Protein AF-A0A2T7PNV1-F1 (afdb_monomer_lite)

Sequence (182 aa):
MFYLTLPSNSSMEYYPDNSASHYFTKLPQTIDLEREFEVGLSEIQLPNSYLNVAKGDFWIEYTTHLPSENEVRAKARSPEKKRVEIPGGLYDSSEYFVWFLNTVCQKSLHRASDPLGKEKRLWIEYERASKSTHIKLYEENTTIRLSPALQRVLGFSRNTSDMACLCLPVGVTCEEEDSGVC

Radius of gyration: 23.5 Å; chains: 1; bounding box: 56×44×74 Å

Foldseek 3Di:
DDDDDADQPQQCVPVVVGDPVHGDGDDPDDDDDPDDDDDDDDDDDDPPFKDFFDFPQWKKKKWFQDDPPDPPCSVVDHTDIFMQGDGGDIDRHPVSVQVSVQVSCLCRVDDPVCPVSPDRQWHWDADPVVRAIWIAGDDQRMFMAIRPSVCVNRVNDDPDPDPDGPGDGHPDTPDPPPPDDD

pLDDT: mean 73.17, std 18.16, range [28.77, 92.25]

Structure (mmCIF, N/CA/C/O backbone):
data_AF-A0A2T7PNV1-F1
#
_entry.id   AF-A0A2T7PNV1-F1
#
loop_
_atom_site.group_PDB
_atom_site.id
_atom_site.type_symbol
_atom_site.label_atom_id
_atom_site.label_alt_id
_atom_site.label_comp_id
_atom_site.label_asym_id
_atom_site.label_entity_id
_atom_site.label_seq_id
_atom_site.pdbx_PDB_ins_code
_atom_site.Cartn_x
_atom_site.Cartn_y
_atom_site.Cartn_z
_atom_site.occupancy
_atom_site.B_iso_or_equiv
_atom_site.auth_seq_id
_atom_site.auth_comp_id
_atom_site.auth_asym_id
_atom_site.auth_atom_id
_atom_site.pdbx_PDB_model_num
ATOM 1 N N . MET A 1 1 ? -29.724 6.681 27.061 1.00 75.19 1 MET A N 1
ATOM 2 C CA . MET A 1 1 ? -28.786 6.369 25.965 1.00 75.19 1 MET A CA 1
ATOM 3 C C . MET A 1 1 ? -27.422 6.876 26.385 1.00 75.19 1 MET A C 1
ATOM 5 O O . MET A 1 1 ? -27.331 8.042 26.747 1.00 75.19 1 MET A O 1
ATOM 9 N N . PHE A 1 2 ? -26.418 6.006 26.444 1.00 86.62 2 PHE A N 1
ATOM 10 C CA . PHE A 1 2 ? -25.042 6.385 26.766 1.00 86.62 2 PHE A CA 1
ATOM 11 C C . PHE A 1 2 ? -24.129 5.934 25.625 1.00 86.62 2 PHE A C 1
ATOM 13 O O . PHE A 1 2 ? -24.480 5.017 24.886 1.00 86.62 2 PHE A O 1
ATOM 20 N N . TYR A 1 3 ? -22.986 6.596 25.479 1.00 89.88 3 TYR A N 1
ATOM 21 C CA . TYR A 1 3 ? -21.991 6.280 24.461 1.00 89.88 3 TYR A CA 1
ATOM 22 C C . TYR A 1 3 ? -20.733 5.761 25.133 1.00 89.88 3 TYR A C 1
ATOM 24 O O . TYR A 1 3 ? -20.352 6.234 26.205 1.00 89.88 3 TYR A O 1
ATOM 32 N N . LEU A 1 4 ? -20.095 4.796 24.484 1.00 89.50 4 LEU A N 1
ATOM 33 C CA . LEU A 1 4 ? -18.833 4.240 24.926 1.00 89.50 4 LEU A CA 1
ATOM 34 C C . LEU A 1 4 ? -17.808 4.426 23.812 1.00 89.50 4 LEU A C 1
ATOM 36 O O . LEU A 1 4 ? -18.000 3.934 22.702 1.00 89.50 4 LEU A O 1
ATOM 40 N N . THR A 1 5 ? -16.723 5.131 24.112 1.00 90.62 5 THR A N 1
ATOM 41 C CA . THR A 1 5 ? -15.588 5.252 23.196 1.00 90.62 5 THR A CA 1
ATOM 42 C C . THR A 1 5 ? -14.588 4.155 23.523 1.00 90.62 5 THR A C 1
ATOM 44 O O . THR A 1 5 ? -14.145 4.047 24.666 1.00 90.62 5 THR A O 1
ATOM 47 N N . LEU A 1 6 ? -14.228 3.353 22.521 1.00 90.56 6 LEU A N 1
ATOM 48 C CA . LEU A 1 6 ? -13.328 2.208 22.660 1.00 90.56 6 LEU A CA 1
ATOM 49 C C . LEU A 1 6 ? -12.082 2.406 21.784 1.00 90.56 6 LEU A C 1
ATOM 51 O O . LEU A 1 6 ? -12.077 1.992 20.627 1.00 90.56 6 LEU A O 1
ATOM 55 N N . PRO A 1 7 ? -11.022 3.067 22.286 1.00 89.00 7 PRO A N 1
ATOM 56 C CA . PRO A 1 7 ? -9.783 3.209 21.532 1.00 89.00 7 PRO A CA 1
ATOM 57 C C . PRO A 1 7 ? -9.069 1.858 21.405 1.00 89.00 7 PRO A C 1
ATOM 59 O O . PRO A 1 7 ? -8.943 1.116 22.381 1.00 89.00 7 PRO A O 1
ATOM 62 N N . SER A 1 8 ? -8.533 1.559 20.221 1.00 83.94 8 SER A N 1
ATOM 63 C CA . SER A 1 8 ? -7.840 0.290 19.956 1.00 83.94 8 SER A CA 1
ATOM 64 C C . SER A 1 8 ? -6.508 0.139 20.698 1.00 83.94 8 SER A C 1
ATOM 66 O O . SER A 1 8 ? -6.079 -0.976 20.991 1.00 83.94 8 SER A O 1
ATOM 68 N N . ASN A 1 9 ? -5.864 1.255 21.052 1.00 84.25 9 ASN A N 1
ATOM 69 C CA . ASN A 1 9 ? -4.549 1.289 21.695 1.00 84.25 9 ASN A CA 1
ATOM 70 C C . ASN A 1 9 ? -4.590 1.528 23.216 1.00 84.25 9 ASN A C 1
ATOM 72 O O . ASN A 1 9 ? -3.541 1.508 23.858 1.00 84.25 9 ASN A O 1
ATOM 76 N N . SER A 1 10 ? -5.763 1.733 23.824 1.00 86.19 10 SER A N 1
ATOM 77 C CA . SER A 1 10 ? -5.863 2.106 25.246 1.00 86.19 10 SER A CA 1
ATOM 78 C C . SER A 1 10 ? -5.523 0.970 26.214 1.00 86.19 10 SER A C 1
ATOM 80 O O . SER A 1 10 ? -5.509 1.169 27.426 1.00 86.19 10 SER A O 1
ATOM 82 N N . SER A 1 11 ? -5.325 -0.250 25.716 1.00 89.44 11 SER A N 1
ATOM 83 C CA . SER A 1 11 ? -5.134 -1.439 26.552 1.00 89.44 11 SER A CA 1
ATOM 84 C C . SER A 1 11 ? -4.025 -2.361 26.059 1.00 89.44 11 SER A C 1
ATOM 86 O O . SER A 1 11 ? -4.011 -3.526 26.436 1.00 89.44 11 SER A O 1
ATOM 88 N N . MET A 1 12 ? -3.068 -1.835 25.284 1.00 87.62 12 MET A N 1
ATOM 89 C CA . MET A 1 12 ? -1.906 -2.597 24.793 1.00 87.62 12 MET A CA 1
ATOM 90 C C . MET A 1 12 ? -1.063 -3.208 25.924 1.00 87.62 12 MET A C 1
ATOM 92 O O . MET A 1 12 ? -0.468 -4.261 25.742 1.00 87.62 12 MET A O 1
ATOM 96 N N . GLU A 1 13 ? -1.030 -2.578 27.104 1.00 90.62 13 GLU A N 1
ATOM 97 C CA . GLU A 1 13 ? -0.332 -3.117 28.283 1.00 90.62 13 GLU A CA 1
ATOM 98 C C . GLU A 1 13 ? -1.006 -4.385 28.840 1.00 90.62 13 GLU A C 1
ATOM 100 O O . GLU A 1 13 ? -0.335 -5.273 29.358 1.00 90.62 13 GLU A O 1
ATOM 105 N N . TYR A 1 14 ? -2.333 -4.488 28.716 1.00 89.88 14 TYR A N 1
ATOM 106 C CA . TYR A 1 14 ? -3.116 -5.626 29.213 1.00 89.88 14 TYR A CA 1
ATOM 107 C C . TYR A 1 14 ? -3.355 -6.689 28.138 1.00 89.88 14 TYR A C 1
ATOM 109 O O . TYR A 1 14 ? -3.447 -7.874 28.450 1.00 89.88 14 TYR A O 1
ATOM 117 N N . TYR A 1 15 ? -3.459 -6.260 26.881 1.00 90.19 15 TYR A N 1
ATOM 118 C CA . TYR A 1 15 ? -3.729 -7.089 25.714 1.00 90.19 15 TYR A CA 1
ATOM 119 C C . TYR A 1 15 ? -2.668 -6.789 24.642 1.00 90.19 15 TYR A C 1
ATOM 121 O O . TYR A 1 15 ? -2.928 -6.011 23.720 1.00 90.19 15 TYR A O 1
ATOM 129 N N . PRO A 1 16 ? -1.456 -7.365 24.764 1.00 88.44 16 PRO A N 1
ATOM 130 C CA . PRO A 1 16 ? -0.337 -7.054 23.870 1.00 88.44 16 PRO A CA 1
ATOM 131 C C . PRO A 1 16 ? -0.573 -7.501 22.421 1.00 88.44 16 PRO A C 1
ATOM 133 O O . PRO A 1 16 ? 0.008 -6.921 21.509 1.00 88.44 16 PRO A O 1
ATOM 136 N N . ASP A 1 17 ? -1.460 -8.476 22.203 1.00 87.44 17 ASP A N 1
ATOM 137 C CA . ASP A 1 17 ? -1.827 -8.982 20.874 1.00 87.44 17 ASP A CA 1
ATOM 138 C C . ASP A 1 17 ? -2.920 -8.143 20.178 1.00 87.44 17 ASP A C 1
ATOM 140 O O . ASP A 1 17 ? -3.387 -8.503 19.093 1.00 87.44 17 ASP A O 1
ATOM 144 N N . ASN A 1 18 ? -3.362 -7.034 20.788 1.00 84.00 18 ASN A N 1
ATOM 145 C CA . ASN A 1 18 ? -4.322 -6.128 20.164 1.00 84.00 18 ASN A CA 1
ATOM 146 C C . ASN A 1 18 ? -3.778 -5.588 18.833 1.00 84.00 18 ASN A C 1
ATOM 148 O O . ASN A 1 18 ? -2.639 -5.138 18.719 1.00 84.00 18 ASN A O 1
ATOM 152 N N . SER A 1 19 ? -4.647 -5.565 17.829 1.00 78.50 19 SER A N 1
ATOM 153 C CA . SER A 1 19 ? -4.380 -5.011 16.505 1.00 78.50 19 SER A CA 1
ATOM 154 C C . SER A 1 19 ? -5.472 -4.017 16.115 1.00 78.50 19 SER A C 1
ATOM 156 O O . SER A 1 19 ? -6.553 -3.995 16.701 1.00 78.50 19 SER A O 1
ATOM 158 N N . ALA A 1 20 ? -5.229 -3.211 15.081 1.00 74.56 20 ALA A N 1
ATOM 159 C CA . ALA A 1 20 ? -6.221 -2.249 14.598 1.00 74.56 20 ALA A CA 1
ATOM 160 C C . ALA A 1 20 ? -7.548 -2.905 14.156 1.00 74.56 20 ALA A C 1
ATOM 162 O O . ALA A 1 20 ? -8.596 -2.273 14.242 1.00 74.56 20 ALA A O 1
ATOM 163 N N . SER A 1 21 ? -7.513 -4.163 13.701 1.00 74.94 21 SER A N 1
ATOM 164 C CA . SER A 1 21 ? -8.688 -4.914 13.238 1.00 74.94 21 SER A CA 1
ATOM 165 C C . SER A 1 21 ? -9.293 -5.849 14.289 1.00 74.94 21 SER A C 1
ATOM 167 O O . SER A 1 21 ? -10.400 -6.343 14.087 1.00 74.94 21 SER A O 1
ATOM 169 N N . HIS A 1 22 ? -8.592 -6.112 15.393 1.00 83.00 22 HIS A N 1
ATOM 170 C CA . HIS A 1 22 ? -9.054 -6.993 16.461 1.00 83.00 22 HIS A CA 1
ATOM 171 C C . HIS A 1 22 ? -8.416 -6.570 17.782 1.00 83.00 22 HIS A C 1
ATOM 173 O O . HIS A 1 22 ? -7.218 -6.778 17.985 1.00 83.00 22 HIS A O 1
ATOM 179 N N . TYR A 1 23 ? -9.209 -5.952 18.657 1.00 88.75 23 TYR A N 1
ATOM 180 C CA . TYR A 1 23 ? -8.729 -5.423 19.926 1.00 88.75 23 TYR A CA 1
ATOM 181 C C . TYR A 1 23 ? -9.758 -5.572 21.044 1.00 88.75 23 TYR A C 1
ATOM 183 O O . TYR A 1 23 ? -10.968 -5.544 20.819 1.00 88.75 23 TYR A O 1
ATOM 191 N N . PHE A 1 24 ? -9.242 -5.668 22.265 1.00 91.44 24 PHE A N 1
ATOM 192 C CA . PHE A 1 24 ? -10.008 -5.593 23.501 1.00 91.44 24 PHE A CA 1
ATOM 193 C C . PHE A 1 24 ? -9.631 -4.327 24.268 1.00 91.44 24 PHE A C 1
ATOM 195 O O . PHE A 1 24 ? -8.452 -4.016 24.439 1.00 91.44 24 PHE A O 1
ATOM 202 N N . THR A 1 25 ? -10.631 -3.608 24.768 1.00 91.56 25 THR A N 1
ATOM 203 C CA . THR A 1 25 ? -10.430 -2.414 25.594 1.00 91.56 25 THR A CA 1
ATOM 204 C C . THR A 1 25 ? -10.789 -2.730 27.041 1.00 91.56 25 THR A C 1
ATOM 206 O O . THR A 1 25 ? -11.902 -3.157 27.342 1.00 91.56 25 THR A O 1
ATOM 209 N N . LYS A 1 26 ? -9.852 -2.501 27.960 1.00 91.31 26 LYS A N 1
ATOM 210 C CA . LYS A 1 26 ? -10.105 -2.530 29.400 1.00 91.31 26 LYS A CA 1
ATOM 211 C C . LYS A 1 26 ? -10.746 -1.207 29.809 1.00 91.31 26 LYS A C 1
ATOM 213 O O . LYS A 1 26 ? -10.122 -0.153 29.702 1.00 91.31 26 LYS A O 1
ATOM 218 N N . LEU A 1 27 ? -11.982 -1.272 30.291 1.00 91.12 27 LEU A N 1
ATOM 219 C CA . LEU A 1 27 ? -12.677 -0.100 30.813 1.00 91.12 27 LEU A CA 1
ATOM 220 C C . LEU A 1 27 ? -12.119 0.285 32.194 1.00 91.12 27 LEU A C 1
ATOM 222 O O . LEU A 1 27 ? -11.788 -0.604 32.983 1.00 91.12 27 LEU A O 1
ATOM 226 N N . PRO A 1 28 ? -12.010 1.590 32.506 1.00 88.00 28 PRO A N 1
ATOM 227 C CA . PRO A 1 28 ? -11.509 2.054 33.801 1.00 88.00 28 PRO A CA 1
ATOM 228 C C . PRO A 1 28 ? -12.451 1.699 34.957 1.00 88.00 28 PRO A C 1
ATOM 230 O O . PRO A 1 28 ? -11.996 1.491 36.078 1.00 88.00 28 PRO A O 1
ATOM 233 N N . GLN A 1 29 ? -13.752 1.600 34.678 1.00 89.00 29 GLN A N 1
ATOM 234 C CA . GLN A 1 29 ? -14.772 1.176 35.625 1.00 89.00 29 GLN A CA 1
ATOM 235 C C . GLN A 1 29 ? -15.652 0.109 34.976 1.00 89.00 29 GLN A C 1
ATOM 237 O O . GLN A 1 29 ? -15.972 0.196 33.788 1.00 89.00 29 GLN A O 1
ATOM 242 N N . THR A 1 30 ? -16.047 -0.887 35.764 1.00 89.25 30 THR A N 1
ATOM 243 C CA . THR A 1 30 ? -17.054 -1.870 35.361 1.00 89.25 30 THR A CA 1
ATOM 244 C C . THR A 1 30 ? -18.385 -1.167 35.128 1.00 89.25 30 THR A C 1
ATOM 246 O O . THR A 1 30 ? -18.820 -0.361 35.952 1.00 89.25 30 THR A O 1
ATOM 249 N N . ILE A 1 31 ? -19.018 -1.460 33.996 1.00 87.81 31 ILE A N 1
ATOM 250 C CA . ILE A 1 31 ? -20.341 -0.942 33.664 1.00 87.81 31 ILE A CA 1
ATOM 251 C C . ILE A 1 31 ? -21.334 -2.072 33.884 1.00 87.81 31 ILE A C 1
ATOM 253 O O . ILE A 1 31 ? -21.311 -3.062 33.155 1.00 87.81 31 ILE A O 1
ATOM 257 N N . ASP A 1 32 ? -22.203 -1.903 34.873 1.00 88.44 32 ASP A N 1
ATOM 258 C CA . ASP A 1 32 ? -23.304 -2.823 35.119 1.00 88.44 32 ASP A CA 1
ATOM 259 C C . ASP A 1 32 ? -24.493 -2.416 34.248 1.00 88.44 32 ASP A C 1
ATOM 261 O O . ASP A 1 32 ? -25.108 -1.364 34.430 1.00 88.44 32 ASP A O 1
ATOM 265 N N . LEU A 1 33 ? -24.788 -3.247 33.250 1.00 86.94 33 LEU A N 1
ATOM 266 C CA . LEU A 1 33 ? -25.959 -3.094 32.398 1.00 86.94 33 LEU A CA 1
ATOM 267 C C . LEU A 1 33 ? -27.085 -3.929 33.001 1.00 86.94 33 LEU A C 1
ATOM 269 O O . LEU A 1 33 ? -27.112 -5.152 32.878 1.00 86.94 33 LEU A O 1
ATOM 273 N N . GLU A 1 34 ? -27.996 -3.270 33.713 1.00 81.19 34 GLU A N 1
ATOM 274 C CA . GLU A 1 34 ? -29.158 -3.940 34.287 1.00 81.19 34 GLU A CA 1
ATOM 275 C C . GLU A 1 34 ? -30.140 -4.327 33.165 1.00 81.19 34 GLU A C 1
ATOM 277 O O . GLU A 1 34 ? -3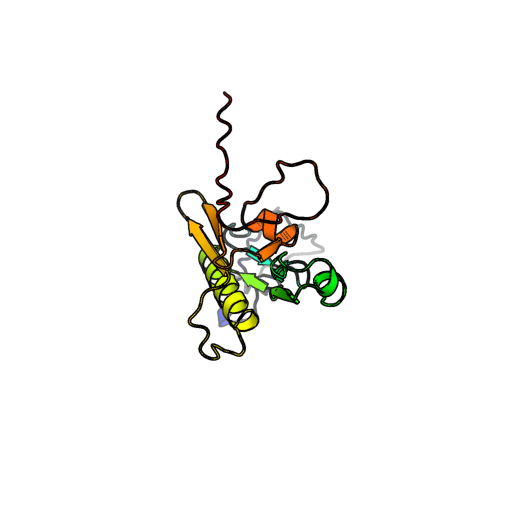0.669 -3.450 32.481 1.00 81.19 34 GLU A O 1
ATOM 282 N N . ARG A 1 35 ? -30.441 -5.634 33.042 1.00 83.62 35 ARG A N 1
ATOM 283 C CA . ARG A 1 35 ? -31.358 -6.273 32.059 1.00 83.62 35 ARG A CA 1
ATOM 284 C C . ARG A 1 35 ? -30.750 -6.507 30.663 1.00 83.62 35 ARG A C 1
ATOM 286 O O . ARG A 1 35 ? -29.541 -6.457 30.478 1.00 83.62 35 ARG A O 1
ATOM 293 N N . GLU A 1 36 ? -31.607 -6.853 29.699 1.00 86.88 36 GLU A N 1
ATOM 294 C CA . GLU A 1 36 ? -31.251 -6.996 28.286 1.00 86.88 36 GLU A CA 1
ATOM 295 C C . GLU A 1 36 ? -30.916 -5.627 27.691 1.00 86.88 36 GLU A C 1
ATOM 297 O O . GLU A 1 36 ? -31.673 -4.665 27.831 1.00 86.88 36 GLU A O 1
ATOM 302 N N . PHE A 1 37 ? -29.770 -5.550 27.028 1.00 87.25 37 PHE A N 1
ATOM 303 C CA . PHE A 1 37 ? -29.284 -4.345 26.381 1.00 87.25 37 PHE A CA 1
ATOM 304 C C . PHE A 1 37 ? -28.951 -4.642 24.921 1.00 87.25 37 PHE A C 1
ATOM 306 O O . PHE A 1 37 ? -28.522 -5.741 24.571 1.00 87.25 37 PHE A O 1
ATOM 313 N N . GLU A 1 38 ? -29.120 -3.632 24.077 1.00 88.88 38 GLU A N 1
ATOM 314 C CA . GLU A 1 38 ? -28.682 -3.652 22.688 1.00 88.88 38 GLU A CA 1
ATOM 315 C C . GLU A 1 38 ? -27.532 -2.660 22.532 1.00 88.88 38 GLU A C 1
ATOM 317 O O . GLU A 1 38 ? -27.595 -1.530 23.024 1.00 88.88 38 GLU A O 1
ATOM 322 N N . VAL A 1 39 ? -26.469 -3.092 21.858 1.00 88.88 39 VAL A N 1
ATOM 323 C CA . VAL A 1 39 ? -25.330 -2.235 21.535 1.00 88.88 39 VAL A CA 1
ATOM 324 C C . VAL A 1 39 ? -25.298 -2.047 20.030 1.00 88.88 39 VAL A C 1
ATOM 326 O O . VAL A 1 39 ? -25.128 -3.004 19.279 1.00 88.88 39 VAL A O 1
ATOM 329 N N . GLY A 1 40 ? -25.447 -0.798 19.603 1.00 90.06 40 GLY A N 1
ATOM 330 C CA . GLY A 1 40 ? -25.270 -0.389 18.218 1.00 90.06 40 GLY A CA 1
ATOM 331 C C . GLY A 1 40 ? -23.921 0.292 18.022 1.00 90.06 40 GLY A C 1
ATOM 332 O O . GLY A 1 40 ? -23.464 1.057 18.873 1.00 90.06 40 GLY A O 1
ATOM 333 N N . LEU A 1 41 ? -23.294 0.046 16.874 1.00 91.75 41 LEU A N 1
ATOM 334 C CA . LEU A 1 41 ? -22.152 0.837 16.440 1.00 91.75 41 LEU A CA 1
ATOM 335 C C . LEU A 1 41 ? -22.636 2.235 16.038 1.00 91.75 41 LEU A C 1
ATOM 337 O O . LEU A 1 41 ? -23.384 2.371 15.074 1.00 91.75 41 LEU A O 1
ATOM 341 N N . SER A 1 42 ? -22.194 3.265 16.762 1.00 92.25 42 SER A N 1
ATOM 342 C CA . SER A 1 42 ? -22.548 4.652 16.439 1.00 92.25 42 SER A CA 1
ATOM 343 C C . SER A 1 42 ? -21.566 5.303 15.463 1.00 92.25 42 SER A C 1
ATOM 345 O O . SER A 1 42 ? -21.993 6.019 14.564 1.00 92.25 42 SER A O 1
ATOM 347 N N . GLU A 1 43 ? -20.260 5.098 15.651 1.00 89.88 43 GLU A N 1
ATOM 348 C CA . GLU A 1 43 ? -19.205 5.743 14.861 1.00 89.88 43 GLU A CA 1
ATOM 349 C C . GLU A 1 43 ? -17.922 4.897 14.884 1.00 89.88 43 GLU A C 1
ATOM 351 O O . GLU A 1 43 ? -17.605 4.271 15.897 1.00 89.88 43 GLU A O 1
ATOM 356 N N . ILE A 1 44 ? -17.171 4.901 13.777 1.00 87.38 44 ILE A N 1
ATOM 357 C CA . ILE A 1 44 ? -15.793 4.399 13.711 1.00 87.38 44 ILE A CA 1
ATOM 358 C C . ILE A 1 44 ? -14.907 5.520 13.178 1.00 87.38 44 ILE A C 1
ATOM 360 O O . ILE A 1 44 ? -15.143 6.034 12.086 1.00 87.38 44 ILE A O 1
ATOM 364 N N . GLN A 1 45 ? -13.849 5.841 13.920 1.00 82.06 45 GLN A N 1
ATOM 365 C CA . GLN A 1 45 ? -12.814 6.778 13.497 1.00 82.06 45 GLN A CA 1
ATOM 366 C C . GLN A 1 45 ? -11.547 6.005 13.132 1.00 82.06 45 GLN A C 1
ATOM 368 O O . GLN A 1 45 ? -10.915 5.384 13.986 1.00 82.06 45 GLN A O 1
ATOM 373 N N . LEU A 1 46 ? -11.178 6.046 11.854 1.00 76.31 46 LEU A N 1
ATOM 374 C CA . LEU A 1 46 ? -9.916 5.508 11.354 1.00 76.31 46 LEU A CA 1
ATOM 375 C C . LEU A 1 46 ? -9.025 6.680 10.935 1.00 76.31 46 LEU A C 1
ATOM 377 O O . LEU A 1 46 ? -9.484 7.539 10.180 1.00 76.31 46 LEU A O 1
ATOM 381 N N . PRO A 1 47 ? -7.762 6.750 11.391 1.00 68.31 47 PRO A N 1
ATOM 382 C CA . PRO A 1 47 ? -6.838 7.762 10.903 1.00 68.31 47 PRO A CA 1
ATOM 383 C C . PRO A 1 47 ? -6.652 7.643 9.384 1.00 68.31 47 PRO A C 1
ATOM 385 O O . PRO A 1 47 ? -6.294 6.581 8.878 1.00 68.31 47 PRO A O 1
ATOM 388 N N . ASN A 1 48 ? -6.834 8.752 8.661 1.00 63.34 48 ASN A N 1
ATOM 389 C CA . ASN A 1 48 ? -6.697 8.824 7.196 1.00 63.34 48 ASN A CA 1
ATOM 390 C C . ASN A 1 48 ? -5.255 8.614 6.680 1.00 63.34 48 ASN A C 1
ATOM 392 O O . ASN A 1 48 ? -5.008 8.761 5.486 1.00 63.34 48 ASN A O 1
ATOM 396 N N . SER A 1 49 ? -4.289 8.331 7.558 1.00 64.12 49 SER A N 1
ATOM 397 C CA . SER A 1 49 ? -2.891 8.081 7.191 1.00 64.12 49 SER A CA 1
ATOM 398 C C . SER A 1 49 ? -2.622 6.636 6.778 1.00 64.12 49 SER A C 1
ATOM 400 O O . SER A 1 49 ? -1.612 6.378 6.129 1.00 64.12 49 SER A O 1
ATOM 402 N N . TYR A 1 50 ? -3.503 5.700 7.145 1.00 68.19 50 TYR A N 1
ATOM 403 C CA . TYR A 1 50 ? -3.284 4.289 6.870 1.00 68.19 50 TYR A CA 1
ATOM 404 C C . TYR A 1 50 ? -3.682 3.914 5.450 1.00 68.19 50 TYR A C 1
ATOM 406 O O . TYR A 1 50 ? -4.840 4.047 5.048 1.00 68.19 50 TYR A O 1
ATOM 414 N N . LEU A 1 51 ? -2.732 3.340 4.722 1.00 74.62 51 LEU A N 1
ATOM 415 C CA . LEU A 1 51 ? -3.011 2.676 3.466 1.00 74.62 51 LEU A CA 1
ATOM 416 C C . LEU A 1 51 ? -3.243 1.185 3.724 1.00 74.62 51 LEU A C 1
ATOM 418 O O . LEU A 1 51 ? -2.323 0.447 4.078 1.00 74.62 51 LEU A O 1
ATOM 422 N N . ASN A 1 52 ? -4.485 0.743 3.531 1.00 78.31 52 ASN A N 1
ATOM 423 C CA . ASN A 1 52 ? -4.850 -0.665 3.624 1.00 78.31 52 ASN A CA 1
ATOM 424 C C . ASN A 1 52 ? -4.683 -1.351 2.260 1.00 78.31 52 ASN A C 1
ATOM 426 O O . ASN A 1 52 ? -5.425 -1.073 1.315 1.00 78.31 52 ASN A O 1
ATOM 430 N N . VAL A 1 53 ? -3.704 -2.247 2.163 1.00 81.88 53 VAL A N 1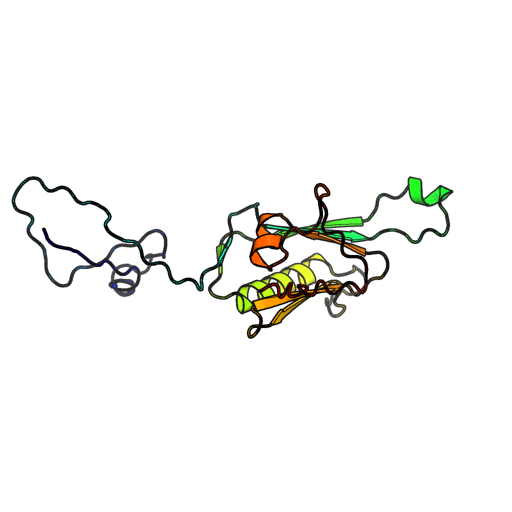
ATOM 431 C CA . VAL A 1 53 ? -3.383 -2.994 0.943 1.00 81.88 53 VAL A CA 1
ATOM 432 C C . VAL A 1 53 ? -3.954 -4.401 1.069 1.00 81.88 53 VAL A C 1
ATOM 434 O O . VAL A 1 53 ? -3.459 -5.224 1.842 1.00 81.88 53 VAL A O 1
ATOM 437 N N . ALA A 1 54 ? -4.990 -4.699 0.286 1.00 78.88 54 ALA A N 1
ATOM 438 C CA . ALA A 1 54 ? -5.540 -6.045 0.197 1.00 78.88 54 ALA A CA 1
ATOM 439 C C . ALA A 1 54 ? -4.557 -6.994 -0.511 1.00 78.88 54 ALA A C 1
ATOM 441 O O . ALA A 1 54 ? -3.892 -6.637 -1.488 1.00 78.88 54 ALA A O 1
ATOM 442 N N . LYS A 1 55 ? -4.463 -8.234 -0.019 1.00 79.25 55 LYS A N 1
ATOM 443 C CA . LYS A 1 55 ? -3.561 -9.247 -0.576 1.00 79.25 55 LYS A CA 1
ATOM 444 C C . LYS A 1 55 ? -3.967 -9.593 -2.014 1.00 79.25 55 LYS A C 1
ATOM 446 O O . LYS A 1 55 ? -5.096 -10.004 -2.248 1.00 79.25 55 LYS A O 1
ATOM 451 N N . GLY A 1 56 ? -3.024 -9.489 -2.951 1.00 77.12 56 GLY A N 1
ATOM 452 C CA . GLY A 1 56 ? -3.216 -9.864 -4.361 1.00 77.12 56 GLY A CA 1
ATOM 453 C C . GLY A 1 56 ? -3.760 -8.749 -5.263 1.00 77.12 56 GLY A C 1
ATOM 454 O O . GLY A 1 56 ? -3.606 -8.830 -6.483 1.00 77.12 56 GLY A O 1
ATOM 455 N N . ASP A 1 57 ? -4.302 -7.675 -4.686 1.00 81.62 57 ASP A N 1
ATOM 456 C CA . ASP A 1 57 ? -4.858 -6.554 -5.456 1.00 81.62 57 ASP A CA 1
ATOM 457 C C . ASP A 1 57 ? -3.782 -5.602 -5.985 1.00 81.62 57 ASP A C 1
ATOM 459 O O . ASP A 1 57 ? -4.011 -4.879 -6.955 1.00 81.62 57 ASP A O 1
ATOM 463 N N . PHE A 1 58 ? -2.599 -5.619 -5.371 1.00 88.31 58 PHE A N 1
ATOM 464 C CA . PHE A 1 58 ? -1.523 -4.679 -5.645 1.00 88.31 58 PHE A CA 1
ATOM 465 C C . PHE A 1 58 ? -0.359 -5.376 -6.341 1.00 88.31 58 PHE A C 1
ATOM 467 O O . PHE A 1 58 ? 0.322 -6.234 -5.775 1.00 88.31 58 PHE A O 1
ATOM 474 N N . TRP A 1 59 ? -0.110 -4.979 -7.587 1.00 88.12 59 TRP A N 1
ATOM 475 C CA . TRP A 1 59 ? 1.006 -5.488 -8.378 1.00 88.12 59 TRP A CA 1
ATOM 476 C C . TRP A 1 59 ? 1.538 -4.455 -9.375 1.00 88.12 59 TRP A C 1
ATOM 478 O O . TRP A 1 59 ? 0.819 -3.541 -9.800 1.00 88.12 59 TRP A O 1
ATOM 488 N N . ILE A 1 60 ? 2.802 -4.650 -9.757 1.00 87.69 60 ILE A N 1
ATOM 489 C CA . ILE A 1 60 ? 3.521 -3.923 -10.807 1.00 87.69 60 ILE A CA 1
ATOM 490 C C . ILE A 1 60 ? 4.042 -4.954 -11.812 1.00 87.69 60 ILE A C 1
ATOM 492 O O . ILE A 1 60 ? 4.750 -5.886 -11.441 1.00 87.69 60 ILE A O 1
ATOM 496 N N . GLU A 1 61 ? 3.687 -4.813 -13.084 1.00 87.44 61 GLU A N 1
ATOM 497 C CA . GLU A 1 61 ? 4.227 -5.612 -14.186 1.00 87.44 61 GLU A CA 1
ATOM 498 C C . GLU A 1 61 ? 5.215 -4.755 -14.976 1.00 87.44 61 GLU A C 1
ATOM 500 O O . GLU A 1 61 ? 4.880 -3.671 -15.441 1.00 87.44 61 GLU A O 1
ATOM 505 N N . TYR A 1 62 ? 6.439 -5.246 -15.117 1.00 84.12 62 TYR A N 1
ATOM 506 C CA . TYR A 1 62 ? 7.517 -4.619 -15.863 1.00 84.12 62 TYR A CA 1
ATOM 507 C C . TYR A 1 62 ? 7.804 -5.450 -17.109 1.00 84.12 62 TYR A C 1
ATOM 509 O O . TYR A 1 62 ? 8.062 -6.652 -17.009 1.00 84.12 62 TYR A O 1
ATOM 517 N N . THR A 1 63 ? 7.741 -4.819 -18.279 1.00 82.56 63 THR A N 1
ATOM 518 C CA . THR A 1 63 ? 7.948 -5.478 -19.572 1.00 82.56 63 THR A CA 1
ATOM 519 C C . THR A 1 63 ? 9.097 -4.809 -20.312 1.00 82.56 63 THR A C 1
ATOM 521 O O . THR A 1 63 ? 9.006 -3.621 -20.627 1.00 82.56 63 THR A O 1
ATOM 524 N N . THR A 1 64 ? 10.147 -5.577 -20.616 1.00 80.06 64 THR A N 1
ATOM 525 C CA . THR A 1 64 ? 11.236 -5.147 -21.502 1.00 80.06 64 THR A CA 1
ATOM 526 C C . THR A 1 64 ? 10.982 -5.645 -22.921 1.00 80.06 64 THR A C 1
ATOM 528 O O . THR A 1 64 ? 10.894 -6.852 -23.167 1.00 80.06 64 THR A O 1
ATOM 531 N N . HIS A 1 65 ? 10.878 -4.705 -23.856 1.00 78.12 65 HIS A N 1
ATOM 532 C CA . HIS A 1 65 ? 10.738 -4.957 -25.285 1.00 78.12 65 HIS A CA 1
ATOM 533 C C . HIS A 1 65 ? 12.119 -5.090 -25.928 1.00 78.12 65 HIS A C 1
ATOM 535 O O . HIS A 1 65 ? 13.066 -4.382 -25.584 1.00 78.12 65 HIS A O 1
ATOM 541 N N . LEU A 1 66 ? 12.256 -6.029 -26.860 1.00 66.88 66 LEU A N 1
ATOM 542 C CA . LEU A 1 66 ? 13.497 -6.195 -27.613 1.00 66.88 66 LEU A CA 1
ATOM 543 C C . LEU A 1 66 ? 13.618 -5.079 -28.662 1.00 66.88 66 LEU A C 1
ATOM 545 O O . LEU A 1 66 ? 12.608 -4.733 -29.278 1.00 66.88 66 LEU A O 1
ATOM 549 N N . PRO A 1 67 ? 14.824 -4.529 -28.895 1.00 60.66 67 PRO A N 1
ATOM 550 C CA . PRO A 1 67 ? 15.028 -3.519 -29.922 1.00 60.66 67 PRO A CA 1
ATOM 551 C C . PRO A 1 67 ? 14.657 -4.072 -31.305 1.00 60.66 67 PRO A C 1
ATOM 553 O O . PRO A 1 67 ? 15.021 -5.189 -31.678 1.00 60.66 67 PRO A O 1
ATOM 556 N N . SER A 1 68 ? 13.909 -3.259 -32.045 1.00 55.16 68 SER A N 1
ATOM 557 C CA . SER A 1 68 ? 13.209 -3.552 -33.302 1.00 55.16 68 SER A CA 1
ATOM 558 C C . SER A 1 68 ? 14.100 -3.899 -34.510 1.00 55.16 68 SER A C 1
ATOM 560 O O . SER A 1 68 ? 13.583 -4.045 -35.614 1.00 55.16 68 SER A O 1
ATOM 562 N N . GLU A 1 69 ? 15.420 -4.038 -34.369 1.00 57.25 69 GLU A N 1
ATOM 563 C CA . GLU A 1 69 ? 16.323 -4.104 -35.533 1.00 57.25 69 GLU A CA 1
ATOM 564 C C . GLU A 1 69 ? 16.187 -5.374 -36.390 1.00 57.25 69 GLU A C 1
ATOM 566 O O . GLU A 1 69 ? 16.694 -5.406 -37.504 1.00 57.25 69 GLU A O 1
ATOM 571 N N . ASN A 1 70 ? 15.494 -6.423 -35.929 1.00 53.09 70 ASN A N 1
ATOM 572 C CA . ASN A 1 70 ? 15.258 -7.624 -36.737 1.00 53.09 70 ASN A CA 1
ATOM 573 C C . ASN A 1 70 ? 13.877 -8.238 -36.456 1.00 53.09 70 ASN A C 1
ATOM 575 O O . ASN A 1 70 ? 13.754 -9.209 -35.700 1.00 53.09 70 ASN A O 1
ATOM 579 N N . GLU A 1 71 ? 12.834 -7.714 -37.106 1.00 54.78 71 GLU A N 1
ATOM 580 C CA . GLU A 1 71 ? 11.441 -8.195 -37.017 1.00 54.78 71 GLU A CA 1
ATOM 581 C C . GLU A 1 71 ? 11.296 -9.716 -37.248 1.00 54.78 71 GLU A C 1
ATOM 583 O O . GLU A 1 71 ? 10.430 -10.367 -36.658 1.00 54.78 71 GLU A O 1
ATOM 588 N N . VAL A 1 72 ? 12.195 -10.313 -38.041 1.00 54.03 72 VAL A N 1
ATOM 589 C CA . VAL A 1 72 ? 12.215 -11.754 -38.353 1.00 54.03 72 VAL A CA 1
ATOM 590 C C . VAL A 1 72 ? 12.621 -12.612 -37.143 1.00 54.03 72 VAL A C 1
ATOM 592 O O . VAL A 1 72 ? 12.156 -13.742 -37.004 1.00 54.03 72 VAL A O 1
ATOM 595 N N . ARG A 1 73 ? 13.447 -12.084 -36.226 1.00 50.22 73 ARG A N 1
ATOM 596 C CA . ARG A 1 73 ? 13.926 -12.793 -35.019 1.00 50.22 73 ARG A CA 1
ATOM 597 C C . ARG A 1 73 ? 13.154 -12.392 -33.755 1.00 50.22 73 ARG A C 1
ATOM 599 O O . ARG A 1 73 ? 13.074 -13.183 -32.816 1.00 50.22 73 ARG A O 1
ATOM 606 N N . ALA A 1 74 ? 12.541 -11.205 -33.753 1.00 49.12 74 ALA A N 1
ATOM 607 C CA . ALA A 1 74 ? 11.724 -10.684 -32.655 1.00 49.12 74 ALA A CA 1
ATOM 608 C C . ALA A 1 74 ? 10.449 -11.515 -32.401 1.00 49.12 74 ALA A C 1
ATOM 610 O O . ALA A 1 74 ? 10.063 -11.697 -31.250 1.00 49.12 74 ALA A O 1
ATOM 611 N N . LYS A 1 75 ? 9.848 -12.124 -33.437 1.00 50.84 75 LYS A N 1
ATOM 612 C CA . LYS A 1 75 ? 8.687 -13.026 -33.272 1.00 50.84 75 LYS A CA 1
ATOM 613 C C . LYS A 1 75 ? 8.982 -14.301 -32.467 1.00 50.84 75 LYS A C 1
ATOM 615 O O . LYS A 1 75 ? 8.048 -14.930 -31.983 1.00 50.84 75 LYS A O 1
ATOM 620 N N . ALA A 1 76 ? 10.251 -14.690 -32.315 1.00 52.12 76 ALA A N 1
ATOM 621 C CA . ALA A 1 76 ? 10.639 -15.917 -31.615 1.00 52.12 76 ALA A CA 1
ATOM 622 C C . ALA A 1 76 ? 10.950 -15.712 -30.122 1.00 52.12 76 ALA A C 1
ATOM 624 O O . ALA A 1 76 ? 11.041 -16.689 -29.379 1.00 52.12 76 ALA A O 1
ATOM 625 N N . ARG A 1 77 ? 11.132 -14.467 -29.660 1.00 55.66 77 ARG A N 1
ATOM 626 C CA . ARG A 1 77 ? 11.576 -14.179 -28.291 1.00 55.66 77 ARG A CA 1
ATOM 627 C C . ARG A 1 77 ? 10.548 -13.282 -27.608 1.00 55.66 77 ARG A C 1
ATOM 629 O O . ARG A 1 77 ? 10.493 -12.084 -27.852 1.00 55.66 77 ARG A O 1
ATOM 636 N N . SER A 1 78 ? 9.702 -13.905 -26.786 1.00 58.66 78 SER A N 1
ATOM 637 C CA . SER A 1 78 ? 8.693 -13.197 -25.993 1.00 58.66 78 SER A CA 1
ATOM 638 C C . SER A 1 78 ? 9.354 -12.117 -25.126 1.00 58.66 78 SER A C 1
ATOM 640 O O . SER A 1 78 ? 10.459 -12.355 -24.627 1.00 58.66 78 SER A O 1
ATOM 642 N N . PRO A 1 79 ? 8.709 -10.952 -24.938 1.00 67.06 79 PRO A N 1
ATOM 643 C CA . PRO A 1 79 ? 9.236 -9.902 -24.074 1.00 67.06 79 PRO A CA 1
ATOM 644 C C . PRO A 1 79 ? 9.436 -10.433 -22.649 1.00 67.06 79 PRO A C 1
ATOM 646 O O . PRO A 1 79 ? 8.632 -11.233 -22.158 1.00 67.06 79 PRO A O 1
ATOM 649 N N . GLU A 1 80 ? 10.508 -9.997 -21.985 1.00 75.62 80 GLU A N 1
ATOM 650 C CA . GLU A 1 80 ? 10.767 -10.370 -20.593 1.00 75.62 80 GLU A CA 1
ATOM 651 C C . GLU A 1 80 ? 9.755 -9.639 -19.710 1.00 75.62 80 GLU A C 1
ATOM 653 O O . GLU A 1 80 ? 9.800 -8.414 -19.574 1.00 75.62 80 GLU A O 1
ATOM 658 N N . LYS A 1 81 ? 8.815 -10.399 -19.143 1.00 81.81 81 LYS A N 1
ATOM 659 C CA . LYS A 1 81 ? 7.793 -9.894 -18.227 1.00 81.81 81 LYS A CA 1
ATOM 660 C C . LYS A 1 81 ? 8.141 -10.295 -16.803 1.00 81.81 81 LYS A C 1
ATOM 662 O O . LYS A 1 81 ? 8.260 -11.482 -16.503 1.00 81.81 81 LYS A O 1
ATOM 667 N N . LYS A 1 82 ? 8.261 -9.307 -15.919 1.00 84.69 82 LYS A N 1
ATOM 668 C CA . LYS A 1 82 ? 8.429 -9.507 -14.477 1.00 84.69 82 LYS A CA 1
ATOM 669 C C . LYS A 1 82 ? 7.262 -8.872 -13.744 1.00 84.69 82 LYS A C 1
ATOM 671 O O . LYS A 1 82 ? 7.058 -7.665 -13.833 1.00 84.69 82 LYS A O 1
ATOM 676 N N . ARG A 1 83 ? 6.509 -9.685 -13.006 1.00 86.56 83 ARG A N 1
ATOM 677 C CA . ARG A 1 83 ? 5.443 -9.212 -12.123 1.00 86.56 83 ARG A CA 1
ATOM 678 C C . ARG A 1 83 ? 5.939 -9.207 -10.685 1.00 86.56 83 ARG A C 1
ATOM 680 O O . ARG A 1 83 ? 6.473 -10.202 -10.205 1.00 86.56 83 ARG A O 1
ATOM 687 N N . VAL A 1 84 ? 5.745 -8.079 -10.021 1.00 87.25 84 VAL A N 1
ATOM 688 C CA . VAL A 1 84 ? 6.074 -7.848 -8.621 1.00 87.25 84 VAL A CA 1
ATOM 689 C C . VAL A 1 84 ? 4.763 -7.668 -7.870 1.00 87.25 84 VAL A C 1
ATOM 691 O O . VAL A 1 84 ? 4.016 -6.726 -8.134 1.00 87.25 84 VAL A O 1
ATOM 694 N N . GLU A 1 85 ? 4.463 -8.597 -6.970 1.00 89.19 85 GLU A N 1
ATOM 695 C CA . GLU A 1 85 ? 3.308 -8.500 -6.080 1.00 89.19 85 GLU A CA 1
ATOM 696 C C . GLU A 1 85 ? 3.698 -7.784 -4.795 1.00 89.19 85 GLU A C 1
ATOM 698 O O . GLU A 1 85 ? 4.784 -7.991 -4.248 1.00 89.19 85 GLU A O 1
ATOM 703 N N . ILE A 1 86 ? 2.803 -6.927 -4.323 1.00 88.75 86 ILE A N 1
ATOM 704 C CA . ILE A 1 86 ? 3.019 -6.132 -3.123 1.00 88.75 86 ILE A CA 1
ATOM 705 C C . ILE A 1 86 ? 2.307 -6.851 -1.976 1.00 88.75 86 ILE A C 1
ATOM 707 O O . ILE A 1 86 ? 1.112 -7.145 -2.095 1.00 88.75 86 ILE A O 1
ATOM 711 N N . PRO A 1 87 ? 3.020 -7.190 -0.887 1.00 86.12 87 PRO A N 1
ATOM 712 C CA . PRO A 1 87 ? 2.416 -7.804 0.284 1.00 86.12 87 PRO A CA 1
ATOM 713 C C . PRO A 1 87 ? 1.202 -7.025 0.788 1.00 86.12 87 PRO A C 1
ATOM 715 O O . PRO A 1 87 ? 1.224 -5.802 0.878 1.00 86.12 87 PRO A O 1
ATOM 718 N N . GLY A 1 88 ? 0.139 -7.756 1.120 1.00 84.81 88 GLY A N 1
ATOM 719 C CA . GLY A 1 88 ? -1.008 -7.164 1.796 1.00 84.81 88 GLY A CA 1
ATOM 720 C C . GLY A 1 88 ? -0.639 -6.780 3.226 1.00 84.81 88 GLY A C 1
ATOM 721 O O . GLY A 1 88 ? 0.083 -7.522 3.896 1.00 84.81 88 GLY A O 1
ATOM 722 N N . GLY A 1 89 ? -1.133 -5.639 3.689 1.00 83.88 89 GLY A N 1
ATOM 723 C CA . GLY A 1 89 ? -0.805 -5.114 5.006 1.00 83.88 89 GLY A CA 1
ATOM 724 C C . GLY A 1 89 ? -1.316 -3.698 5.232 1.00 83.88 89 GLY A C 1
ATOM 725 O O . GLY A 1 89 ? -1.837 -3.045 4.324 1.00 83.88 89 GLY A O 1
ATOM 726 N N . LEU A 1 90 ? -1.154 -3.246 6.473 1.00 81.88 90 LEU A N 1
ATOM 727 C CA . LEU A 1 90 ? -1.386 -1.865 6.867 1.00 81.88 90 LEU A CA 1
ATOM 728 C C . LEU A 1 90 ? -0.073 -1.095 6.716 1.00 81.88 90 LEU A C 1
ATOM 730 O O . LEU A 1 90 ? 0.938 -1.490 7.295 1.00 81.88 90 LEU A O 1
ATOM 734 N N . TYR A 1 91 ? -0.087 -0.024 5.930 1.00 85.38 91 TYR A N 1
ATOM 735 C CA . TYR A 1 91 ? 1.062 0.857 5.754 1.00 85.38 91 TYR A CA 1
ATOM 736 C C . TYR A 1 91 ? 0.772 2.205 6.410 1.00 85.38 91 TYR A C 1
ATOM 738 O O . TYR A 1 91 ? -0.211 2.865 6.076 1.00 85.38 91 TYR A O 1
ATOM 746 N N . ASP A 1 92 ? 1.637 2.599 7.342 1.00 76.62 92 ASP A N 1
ATOM 747 C CA . ASP A 1 92 ? 1.400 3.726 8.255 1.00 76.62 92 ASP A CA 1
ATOM 748 C C . ASP A 1 92 ? 1.481 5.105 7.588 1.00 76.62 92 ASP A C 1
ATOM 750 O O . ASP A 1 92 ? 0.935 6.080 8.108 1.00 76.62 92 ASP A O 1
ATOM 754 N N . SER A 1 93 ? 2.179 5.205 6.453 1.00 82.38 93 SER A N 1
ATOM 755 C CA . SER A 1 93 ? 2.299 6.444 5.689 1.00 82.38 93 SER A CA 1
ATOM 756 C C . SER A 1 93 ? 2.533 6.180 4.200 1.00 82.38 93 SER A C 1
ATOM 758 O O . SER A 1 93 ? 3.112 5.158 3.812 1.00 82.38 93 SER A O 1
ATOM 760 N N . SER A 1 94 ? 2.128 7.133 3.356 1.00 82.38 94 SER A N 1
ATOM 761 C CA . SER A 1 94 ? 2.397 7.097 1.914 1.00 82.38 94 SER A CA 1
ATOM 762 C C . SER A 1 94 ? 3.899 7.073 1.616 1.00 82.38 94 SER A C 1
ATOM 764 O O . SER A 1 94 ? 4.334 6.369 0.708 1.00 82.38 94 SER A O 1
ATOM 766 N N . GLU A 1 95 ? 4.715 7.777 2.405 1.00 84.12 95 GLU A N 1
ATOM 767 C CA . GLU A 1 95 ? 6.174 7.787 2.256 1.00 84.12 95 GLU A CA 1
ATOM 768 C C . GLU A 1 95 ? 6.775 6.406 2.530 1.00 84.12 95 GLU A C 1
ATOM 770 O O . GLU A 1 95 ? 7.598 5.920 1.750 1.00 84.12 95 GLU A O 1
ATOM 775 N N . TYR A 1 96 ? 6.342 5.755 3.615 1.00 86.69 96 TYR A N 1
ATOM 776 C CA . TYR A 1 96 ? 6.781 4.404 3.944 1.00 86.69 96 TYR A CA 1
ATOM 777 C C . TYR A 1 96 ? 6.348 3.408 2.867 1.00 86.69 96 TYR A C 1
ATOM 779 O O . TYR A 1 96 ? 7.147 2.575 2.436 1.00 86.69 96 TYR A O 1
ATOM 787 N N . PHE A 1 97 ? 5.112 3.531 2.380 1.00 87.81 97 PHE A N 1
ATOM 788 C CA . PHE A 1 97 ? 4.608 2.698 1.295 1.00 87.81 97 PHE A CA 1
ATOM 789 C C . PHE A 1 97 ? 5.443 2.854 0.017 1.00 87.81 97 PHE A C 1
ATOM 791 O O . PHE A 1 97 ? 5.871 1.857 -0.559 1.00 87.81 97 PHE A O 1
ATOM 798 N N . VAL A 1 98 ? 5.758 4.083 -0.400 1.00 87.94 98 VAL A N 1
ATOM 799 C CA .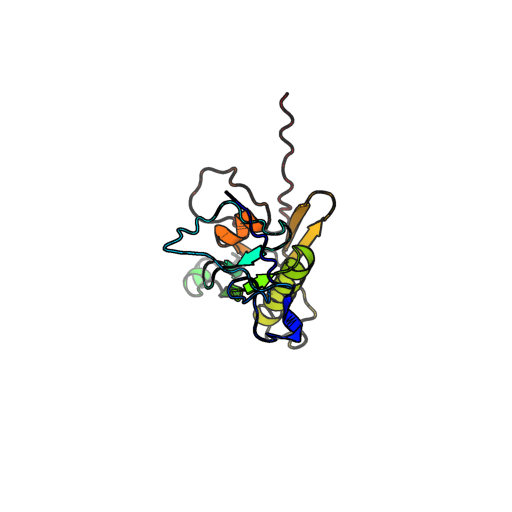 VAL A 1 98 ? 6.562 4.351 -1.606 1.00 87.94 98 VAL A CA 1
ATOM 800 C C . VAL A 1 98 ? 8.005 3.874 -1.442 1.00 87.94 98 VAL A C 1
ATOM 802 O O . VAL A 1 98 ? 8.564 3.248 -2.346 1.00 87.94 98 VAL A O 1
ATOM 805 N N . TRP A 1 99 ? 8.607 4.090 -0.272 1.00 88.88 99 TRP A N 1
ATOM 806 C CA . TRP A 1 99 ? 9.917 3.526 0.054 1.00 88.88 99 TRP A CA 1
ATOM 807 C C . TRP A 1 99 ? 9.914 1.993 -0.038 1.00 88.88 99 TRP A C 1
ATOM 809 O O . TRP A 1 99 ? 10.826 1.389 -0.618 1.00 88.88 99 TRP A O 1
ATOM 819 N N . PHE A 1 100 ? 8.868 1.359 0.491 1.00 90.12 100 PHE A N 1
ATOM 820 C CA . PHE A 1 100 ? 8.701 -0.085 0.446 1.00 90.12 100 PHE A CA 1
ATOM 821 C C . PHE A 1 100 ? 8.528 -0.583 -0.995 1.00 90.12 100 PHE A C 1
ATOM 823 O O . PHE A 1 100 ? 9.225 -1.516 -1.397 1.00 90.12 100 PHE A O 1
ATOM 830 N N . LEU A 1 101 ? 7.693 0.077 -1.806 1.00 89.12 101 LEU A N 1
ATOM 831 C CA . LEU A 1 101 ? 7.536 -0.227 -3.232 1.00 89.12 101 LEU A CA 1
ATOM 832 C C . LEU A 1 101 ? 8.877 -0.189 -3.966 1.00 89.12 101 LEU A C 1
ATOM 834 O O . LEU A 1 101 ? 9.212 -1.142 -4.671 1.00 89.12 101 LEU A O 1
ATOM 838 N N . ASN A 1 102 ? 9.667 0.867 -3.765 1.00 88.94 102 ASN A N 1
ATOM 839 C CA . ASN A 1 102 ? 10.999 0.989 -4.358 1.00 88.94 102 ASN A CA 1
ATOM 840 C C . ASN A 1 102 ? 11.919 -0.155 -3.929 1.00 88.94 102 ASN A C 1
ATOM 842 O O . ASN A 1 102 ? 12.596 -0.751 -4.765 1.00 88.94 102 ASN A O 1
ATOM 846 N N . THR A 1 103 ? 11.906 -0.503 -2.643 1.00 87.94 103 THR A N 1
ATOM 847 C CA . THR A 1 103 ? 12.725 -1.589 -2.092 1.00 87.94 103 THR A CA 1
ATOM 848 C C . THR A 1 103 ? 12.369 -2.936 -2.718 1.00 87.94 103 THR A C 1
ATOM 850 O O . THR A 1 103 ? 13.259 -3.699 -3.101 1.00 87.94 103 THR A O 1
ATOM 853 N N . VAL A 1 104 ? 11.075 -3.242 -2.845 1.00 87.75 104 VAL A N 1
ATOM 854 C CA . VAL A 1 104 ? 10.611 -4.488 -3.472 1.00 87.75 104 VAL A CA 1
ATOM 855 C C . VAL A 1 104 ? 10.955 -4.488 -4.961 1.00 87.75 104 VAL A C 1
ATOM 857 O O . VAL A 1 104 ? 11.519 -5.464 -5.455 1.00 87.75 104 VAL A O 1
ATOM 860 N N . CYS A 1 105 ? 10.705 -3.383 -5.666 1.00 85.25 105 CYS A N 1
ATOM 861 C CA . CYS A 1 105 ? 11.027 -3.253 -7.085 1.00 85.25 105 CYS A CA 1
ATOM 862 C C . CYS A 1 105 ? 12.520 -3.477 -7.343 1.00 85.25 105 CYS A C 1
ATOM 864 O O . CYS A 1 105 ? 12.868 -4.285 -8.196 1.00 85.25 105 CYS A O 1
ATOM 866 N N . GLN A 1 106 ? 13.410 -2.848 -6.575 1.00 82.75 106 GLN A N 1
ATOM 867 C CA . GLN A 1 106 ? 14.857 -3.029 -6.724 1.00 82.75 106 GLN A CA 1
ATOM 868 C C . GLN A 1 106 ? 15.294 -4.478 -6.487 1.00 82.75 106 GLN A C 1
ATOM 870 O O . GLN A 1 106 ? 16.056 -5.032 -7.280 1.00 82.75 106 GLN A O 1
ATOM 875 N N . LYS A 1 107 ? 14.764 -5.121 -5.439 1.00 82.69 107 LYS A N 1
ATOM 876 C CA . LYS A 1 107 ? 15.059 -6.529 -5.140 1.00 82.69 107 LYS A CA 1
ATOM 877 C C . LYS A 1 107 ? 14.574 -7.465 -6.243 1.00 82.69 107 LYS A C 1
ATOM 879 O O . LYS A 1 107 ? 15.283 -8.404 -6.586 1.00 82.69 107 LYS A O 1
ATOM 884 N N . SER A 1 108 ? 13.402 -7.222 -6.821 1.00 80.81 108 SER A N 1
ATOM 885 C CA . SER A 1 108 ? 12.819 -8.103 -7.840 1.00 80.81 108 SER A CA 1
ATOM 886 C C . SER A 1 108 ? 13.307 -7.819 -9.268 1.00 80.81 108 SER A C 1
ATOM 888 O O . SER A 1 108 ? 13.273 -8.715 -10.113 1.00 80.81 108 SER A O 1
ATOM 890 N N . LEU A 1 109 ? 13.762 -6.596 -9.562 1.00 75.12 109 LEU A N 1
ATOM 891 C CA . LEU A 1 109 ? 14.092 -6.144 -10.922 1.00 75.12 109 LEU A CA 1
ATOM 892 C C . LEU A 1 109 ? 15.596 -6.087 -11.234 1.00 75.12 109 LEU A C 1
ATOM 894 O O . LEU A 1 109 ? 15.942 -5.671 -12.338 1.00 75.12 109 LEU A O 1
ATOM 898 N N . HIS A 1 110 ? 16.481 -6.541 -10.342 1.00 68.50 110 HIS A N 1
ATOM 899 C CA . HIS A 1 110 ? 17.928 -6.571 -10.599 1.00 68.50 110 HIS A CA 1
ATOM 900 C C . HIS A 1 110 ? 18.299 -7.405 -11.847 1.00 68.50 110 HIS A C 1
ATOM 902 O O . HIS A 1 110 ? 17.628 -8.385 -12.202 1.00 68.50 110 HIS A O 1
ATOM 908 N N . ARG A 1 111 ? 19.372 -7.003 -12.543 1.00 62.69 111 ARG A N 1
ATOM 909 C CA . ARG A 1 111 ? 19.983 -7.809 -13.613 1.00 62.69 111 ARG A CA 1
ATOM 910 C C . ARG A 1 111 ? 20.853 -8.896 -12.992 1.00 62.69 111 ARG A C 1
ATOM 912 O O . ARG A 1 111 ? 21.505 -8.663 -11.982 1.00 62.69 111 ARG A O 1
ATOM 919 N N . ALA A 1 112 ? 20.975 -10.035 -13.673 1.00 56.41 112 ALA A N 1
ATOM 920 C CA . ALA A 1 112 ? 21.996 -11.035 -13.342 1.00 56.41 112 ALA A CA 1
ATOM 921 C C . ALA A 1 112 ? 23.427 -10.446 -13.372 1.00 56.41 112 ALA A C 1
ATOM 923 O O . ALA A 1 112 ? 24.324 -10.951 -12.707 1.00 56.41 112 ALA A O 1
ATOM 924 N N . SER A 1 113 ? 23.619 -9.368 -14.141 1.00 53.09 113 SER A N 1
ATOM 925 C CA . SER A 1 113 ? 24.868 -8.615 -14.305 1.00 53.09 113 SER A CA 1
ATOM 926 C C . SER A 1 113 ? 25.190 -7.659 -13.147 1.00 53.09 113 SER A C 1
ATOM 928 O O . SER A 1 113 ? 26.351 -7.304 -12.984 1.00 53.09 113 SER A O 1
ATOM 930 N N . ASP A 1 114 ? 24.189 -7.243 -12.363 1.00 60.12 114 ASP A N 1
ATOM 931 C CA . ASP A 1 114 ? 24.353 -6.379 -11.186 1.00 60.12 114 ASP A CA 1
ATOM 932 C C . ASP A 1 114 ? 23.677 -7.036 -9.968 1.00 60.12 114 ASP A C 1
ATOM 934 O O . ASP A 1 114 ? 22.549 -6.688 -9.602 1.00 60.12 114 ASP A O 1
ATOM 938 N N . PRO A 1 115 ? 24.353 -8.009 -9.326 1.00 55.03 115 PRO A N 1
ATOM 939 C CA . PRO A 1 115 ? 23.836 -8.683 -8.136 1.00 55.03 115 PRO A CA 1
ATOM 940 C C . PRO A 1 115 ? 23.757 -7.756 -6.915 1.00 55.03 115 PRO A C 1
ATOM 942 O O . PRO A 1 115 ? 23.187 -8.138 -5.895 1.00 55.03 115 PRO A O 1
ATOM 945 N N . LEU A 1 116 ? 24.334 -6.550 -6.997 1.00 54.12 116 LEU A N 1
ATOM 946 C CA . LEU A 1 116 ? 24.353 -5.573 -5.914 1.00 54.12 116 LEU A CA 1
ATOM 947 C C . LEU A 1 116 ? 23.153 -4.610 -5.979 1.00 54.12 116 LEU A C 1
ATOM 949 O O . 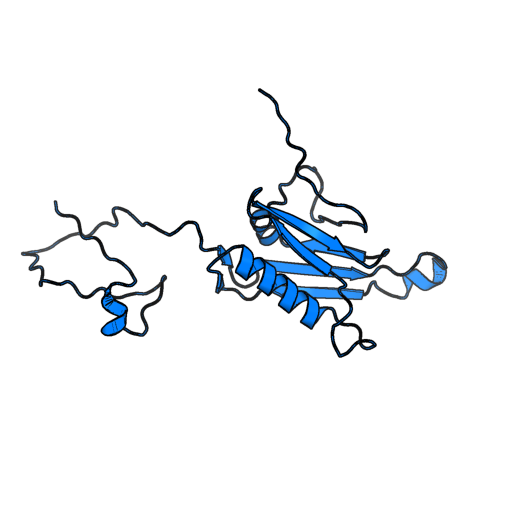LEU A 1 116 ? 22.946 -3.849 -5.034 1.00 54.12 116 LEU A O 1
ATOM 953 N N . GLY A 1 117 ? 22.360 -4.655 -7.061 1.00 56.78 117 GLY A N 1
ATOM 954 C CA . GLY A 1 117 ? 21.134 -3.868 -7.227 1.00 56.78 117 GLY A CA 1
ATOM 955 C C . GLY A 1 117 ? 21.370 -2.356 -7.224 1.00 56.78 117 GLY A C 1
ATOM 956 O O . GLY A 1 117 ? 20.503 -1.599 -6.783 1.00 56.78 117 GLY A O 1
ATOM 957 N N . LYS A 1 118 ? 22.555 -1.911 -7.658 1.00 59.59 118 LYS A N 1
ATOM 958 C CA . LYS A 1 118 ? 22.926 -0.491 -7.696 1.00 59.59 118 LYS A CA 1
ATOM 959 C C . LYS A 1 118 ? 22.248 0.236 -8.855 1.00 59.59 118 LYS A C 1
ATOM 961 O O . LYS A 1 118 ? 21.945 1.423 -8.723 1.00 59.59 118 LYS A O 1
ATOM 966 N N . GLU A 1 119 ? 21.976 -0.454 -9.959 1.00 65.44 119 GLU A N 1
ATOM 967 C CA . GLU A 1 119 ? 21.254 0.114 -11.095 1.00 65.44 119 GLU A CA 1
ATOM 968 C C . GLU A 1 119 ? 19.740 0.163 -10.842 1.00 65.44 119 GLU A C 1
ATOM 970 O O . GLU A 1 119 ? 19.049 -0.852 -10.713 1.00 65.44 119 GLU A O 1
ATOM 975 N N . LYS A 1 120 ? 19.199 1.384 -10.794 1.00 70.12 120 LYS A N 1
ATOM 976 C CA . LYS A 1 120 ? 17.759 1.623 -10.676 1.00 70.12 120 LYS A CA 1
ATOM 977 C C . LYS A 1 120 ? 17.114 1.447 -12.048 1.00 70.12 120 LYS A C 1
ATOM 979 O O . LYS A 1 120 ? 17.373 2.237 -12.943 1.00 70.12 120 LYS A O 1
ATOM 984 N N . ARG A 1 121 ? 16.245 0.447 -12.210 1.00 73.38 121 ARG A N 1
ATOM 985 C CA . ARG A 1 121 ? 15.435 0.280 -13.440 1.00 73.38 121 ARG A CA 1
ATOM 986 C C . ARG A 1 121 ? 14.118 1.050 -13.380 1.00 73.38 121 ARG A C 1
ATOM 988 O O . ARG A 1 121 ? 13.654 1.578 -14.386 1.00 73.38 121 ARG A O 1
ATOM 995 N N . LEU A 1 122 ? 13.550 1.119 -12.179 1.00 81.88 122 LEU A N 1
ATOM 996 C CA . LEU A 1 122 ? 12.317 1.815 -11.851 1.00 81.88 122 LEU A CA 1
ATOM 997 C C . LEU A 1 122 ? 12.503 2.528 -10.516 1.00 81.88 122 LEU A C 1
ATOM 999 O O . LEU A 1 122 ? 13.062 1.954 -9.578 1.00 81.88 122 LEU A O 1
ATOM 1003 N N . TRP A 1 123 ? 12.041 3.769 -10.436 1.00 84.00 123 TRP A N 1
ATOM 1004 C CA . TRP A 1 123 ? 12.046 4.537 -9.201 1.00 84.00 123 TRP A CA 1
ATOM 1005 C C . TRP A 1 123 ? 10.762 5.340 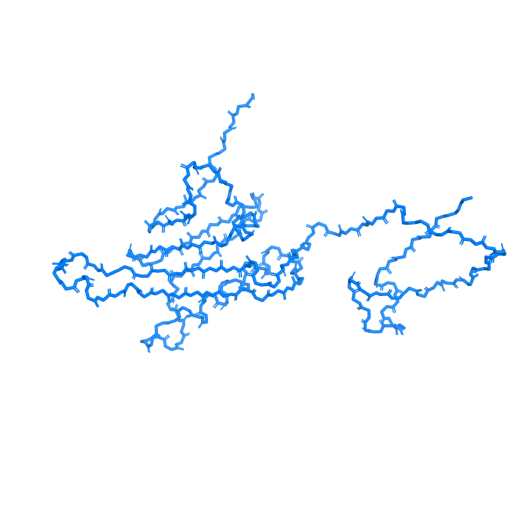-9.066 1.00 84.00 123 TRP A C 1
ATOM 1007 O O . TRP A 1 123 ? 10.378 6.056 -9.985 1.00 84.00 123 TRP A O 1
ATOM 1017 N N . ILE A 1 124 ? 10.115 5.214 -7.917 1.00 86.06 124 ILE A N 1
ATOM 1018 C CA . ILE A 1 124 ? 8.888 5.916 -7.56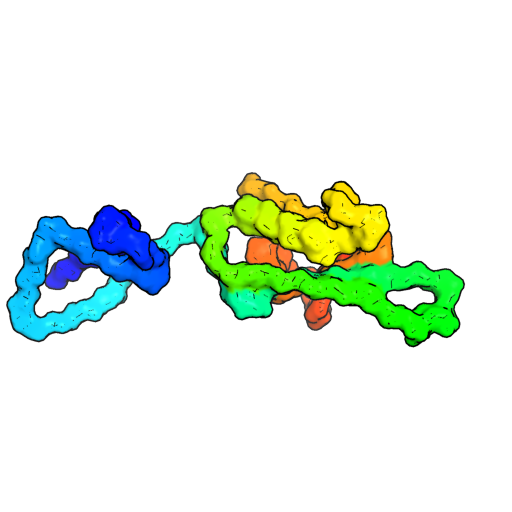5 1.00 86.06 124 ILE A CA 1
ATOM 1019 C C . ILE A 1 124 ? 9.258 7.040 -6.599 1.00 86.06 124 ILE A C 1
ATOM 1021 O O . ILE A 1 124 ? 9.837 6.799 -5.540 1.00 86.06 124 ILE A O 1
ATOM 1025 N N . GLU A 1 125 ? 8.951 8.272 -6.967 1.00 84.88 125 GLU A N 1
ATOM 1026 C CA . GLU A 1 125 ? 9.146 9.462 -6.149 1.00 84.88 125 GLU A CA 1
ATOM 1027 C C . GLU A 1 125 ? 7.787 9.972 -5.684 1.00 84.88 125 GLU A C 1
ATOM 1029 O O . GLU A 1 125 ? 6.843 10.016 -6.467 1.00 84.88 125 GLU A O 1
ATOM 1034 N N . TYR A 1 126 ? 7.681 10.323 -4.407 1.00 82.94 126 TYR A N 1
ATOM 1035 C CA . TYR A 1 126 ? 6.446 10.822 -3.816 1.00 82.94 126 TYR A CA 1
ATOM 1036 C C . TYR A 1 126 ? 6.676 12.216 -3.267 1.00 82.94 126 TYR A C 1
ATOM 1038 O O . TYR A 1 126 ? 7.541 12.422 -2.411 1.00 82.94 126 TYR A O 1
ATOM 1046 N N . GLU A 1 127 ? 5.895 13.166 -3.761 1.00 81.75 127 GLU A N 1
ATOM 1047 C CA . GLU A 1 127 ? 5.940 14.541 -3.309 1.00 81.75 127 GLU A CA 1
ATOM 1048 C C . GLU A 1 127 ? 4.836 14.773 -2.278 1.00 81.75 127 GLU A C 1
ATOM 1050 O O . GLU A 1 127 ? 3.646 14.779 -2.576 1.00 81.75 127 GLU A O 1
ATOM 1055 N N . ARG A 1 128 ? 5.236 15.002 -1.026 1.00 75.56 128 ARG A N 1
ATOM 1056 C CA . ARG A 1 128 ? 4.294 15.177 0.087 1.00 75.56 128 ARG A CA 1
ATOM 1057 C C . ARG A 1 128 ? 3.440 16.443 -0.033 1.00 75.56 128 ARG A C 1
ATOM 1059 O O . ARG A 1 128 ? 2.311 16.449 0.450 1.00 75.56 128 ARG A O 1
ATOM 1066 N N . ALA A 1 129 ? 3.990 17.504 -0.626 1.00 76.00 129 ALA A N 1
ATOM 1067 C CA . ALA A 1 129 ? 3.325 18.802 -0.739 1.00 76.00 129 ALA A CA 1
ATOM 1068 C C . ALA A 1 129 ? 2.121 18.741 -1.691 1.00 76.00 129 ALA A C 1
ATOM 1070 O O . ALA A 1 129 ? 1.034 19.181 -1.327 1.00 76.00 129 ALA A O 1
ATOM 1071 N N . SER A 1 130 ? 2.313 18.140 -2.865 1.00 72.75 130 SER A N 1
ATOM 1072 C CA . SER A 1 130 ? 1.276 17.942 -3.885 1.00 72.75 130 SER A CA 1
ATOM 1073 C C . SER A 1 130 ? 0.506 16.627 -3.715 1.00 72.75 130 SER A C 1
ATOM 1075 O O . SER A 1 130 ? -0.535 16.449 -4.332 1.00 72.75 130 SER A O 1
ATOM 1077 N N . LYS A 1 131 ? 0.992 15.706 -2.866 1.00 73.12 131 LYS A N 1
ATOM 1078 C CA . LYS A 1 131 ? 0.523 14.309 -2.754 1.00 73.12 131 LYS A CA 1
ATOM 1079 C C . LYS A 1 131 ? 0.592 13.544 -4.081 1.00 73.12 131 LYS A C 1
ATOM 1081 O O . LYS A 1 131 ? -0.118 12.555 -4.259 1.00 73.12 131 LYS A O 1
ATOM 1086 N N . SER A 1 132 ? 1.463 13.983 -4.984 1.00 73.56 132 SER A N 1
ATOM 1087 C CA . SER A 1 132 ? 1.651 13.376 -6.296 1.00 73.56 132 SER A CA 1
ATOM 1088 C C . SER A 1 132 ? 2.746 12.309 -6.262 1.00 73.56 132 SER A C 1
ATOM 1090 O O . SER A 1 132 ? 3.683 12.353 -5.453 1.00 73.56 132 SER A O 1
ATOM 1092 N N . THR A 1 133 ? 2.630 11.332 -7.160 1.00 80.88 133 THR A N 1
ATOM 1093 C CA . THR A 1 133 ? 3.634 10.283 -7.340 1.00 80.88 133 THR A CA 1
ATOM 1094 C C . THR A 1 133 ? 4.178 10.320 -8.761 1.00 80.88 133 THR A C 1
ATOM 1096 O O . THR A 1 133 ? 3.420 10.277 -9.722 1.00 80.88 133 THR A O 1
ATOM 1099 N N . HIS A 1 134 ? 5.500 10.293 -8.900 1.00 81.75 134 HIS A N 1
ATOM 1100 C CA . HIS A 1 134 ? 6.192 10.254 -10.183 1.00 81.75 134 HIS A CA 1
ATOM 1101 C C . HIS A 1 134 ? 6.943 8.935 -10.342 1.00 81.75 134 HIS A C 1
ATOM 1103 O O . HIS A 1 134 ? 7.664 8.507 -9.441 1.00 81.75 134 HIS A O 1
ATOM 1109 N N . ILE A 1 135 ? 6.811 8.287 -11.500 1.00 83.25 135 ILE A N 1
ATOM 1110 C CA . ILE A 1 135 ? 7.539 7.050 -11.804 1.00 83.25 135 ILE A CA 1
ATOM 1111 C C . ILE A 1 135 ? 8.600 7.343 -12.858 1.00 83.25 135 ILE A C 1
ATOM 1113 O O . ILE A 1 135 ? 8.291 7.753 -13.972 1.00 83.25 135 ILE A O 1
ATOM 1117 N N . LYS A 1 136 ? 9.862 7.098 -12.510 1.00 82.00 136 LYS A N 1
ATOM 1118 C CA . LYS A 1 136 ? 11.016 7.229 -13.399 1.00 82.00 136 LYS A CA 1
ATOM 1119 C C . LYS A 1 136 ? 11.425 5.851 -13.905 1.00 82.00 136 LYS A C 1
ATOM 1121 O O . LYS A 1 136 ? 11.708 4.946 -13.114 1.00 82.00 136 LYS A O 1
ATOM 1126 N N . LEU A 1 137 ? 11.465 5.712 -15.226 1.00 80.69 137 LEU A N 1
ATOM 1127 C CA . LEU A 1 137 ? 11.974 4.539 -15.932 1.00 80.69 137 LEU A CA 1
ATOM 1128 C C . LEU A 1 137 ? 13.322 4.886 -16.551 1.00 80.69 137 LEU A C 1
ATOM 1130 O O . LEU A 1 137 ? 13.453 5.917 -17.205 1.00 80.69 137 LEU A O 1
ATOM 1134 N N . TYR A 1 138 ? 14.310 4.022 -16.342 1.00 77.81 138 TYR A N 1
ATOM 1135 C CA . TYR A 1 138 ? 15.684 4.261 -16.792 1.00 77.81 138 TYR A CA 1
ATOM 1136 C C . TYR A 1 138 ? 16.070 3.441 -18.034 1.00 77.81 138 TYR A C 1
ATOM 1138 O O . TYR A 1 138 ? 17.200 3.537 -18.499 1.00 77.81 138 TYR A O 1
ATOM 1146 N N . GLU A 1 139 ? 15.160 2.626 -18.580 1.00 73.94 139 GLU A N 1
ATOM 1147 C CA . GLU A 1 139 ? 15.433 1.763 -19.737 1.00 73.94 139 GLU A CA 1
ATOM 1148 C C . GLU A 1 139 ? 14.487 2.048 -20.907 1.00 73.94 139 GLU A C 1
ATOM 1150 O O . GLU A 1 139 ? 13.292 1.784 -20.795 1.00 73.94 139 GLU A O 1
ATOM 1155 N N . GLU A 1 140 ? 15.021 2.519 -22.039 1.00 66.81 140 GLU A N 1
ATOM 1156 C CA . GLU A 1 140 ? 14.272 3.061 -23.194 1.00 66.81 140 GLU A CA 1
ATOM 1157 C C . GLU A 1 140 ? 13.172 2.143 -23.750 1.00 66.81 140 GLU A C 1
ATOM 1159 O O . GLU A 1 140 ? 12.078 2.603 -24.067 1.00 66.81 140 GLU A O 1
ATOM 1164 N N . ASN A 1 141 ? 13.408 0.831 -23.792 1.00 76.06 141 ASN A N 1
ATOM 1165 C CA . ASN A 1 141 ? 12.459 -0.135 -24.354 1.00 76.06 141 ASN A CA 1
ATOM 1166 C C . ASN A 1 141 ? 11.597 -0.801 -23.280 1.00 76.06 141 ASN A C 1
ATOM 1168 O O . ASN A 1 141 ? 11.347 -2.007 -23.341 1.00 76.06 141 ASN A O 1
ATOM 1172 N N . THR A 1 142 ? 11.180 -0.060 -22.255 1.00 74.12 142 THR A N 1
ATOM 1173 C CA . THR A 1 142 ? 10.431 -0.640 -21.135 1.00 74.12 142 THR A CA 1
ATOM 1174 C C . THR A 1 142 ? 9.099 0.034 -20.920 1.00 74.12 142 THR A C 1
ATOM 1176 O O . THR A 1 142 ? 8.930 1.232 -21.113 1.00 74.12 142 THR A O 1
ATOM 1179 N N . THR A 1 143 ? 8.128 -0.792 -20.555 1.00 81.56 143 THR A N 1
ATOM 1180 C CA . THR A 1 143 ? 6.775 -0.360 -20.224 1.00 81.56 143 THR A CA 1
ATOM 1181 C C . THR A 1 143 ? 6.386 -0.982 -18.902 1.00 81.56 143 THR A C 1
ATOM 1183 O O . THR A 1 143 ? 6.748 -2.131 -18.618 1.00 81.56 143 THR A O 1
ATOM 1186 N N . ILE A 1 144 ? 5.629 -0.234 -18.111 1.00 83.50 144 ILE A N 1
ATOM 1187 C CA . ILE A 1 144 ? 5.084 -0.721 -16.850 1.00 83.50 144 ILE A CA 1
ATOM 1188 C C . ILE A 1 144 ? 3.579 -0.859 -16.932 1.00 83.50 144 ILE A C 1
ATOM 1190 O O . ILE A 1 144 ? 2.926 -0.202 -17.734 1.00 83.50 144 ILE A O 1
ATOM 1194 N N . ARG A 1 145 ? 3.018 -1.700 -16.074 1.00 85.62 145 ARG A N 1
ATOM 1195 C CA . ARG A 1 145 ? 1.589 -1.717 -15.790 1.00 85.62 145 ARG A CA 1
ATOM 1196 C C . ARG A 1 145 ? 1.393 -1.815 -14.300 1.00 85.62 145 ARG A C 1
ATOM 1198 O O . ARG A 1 145 ? 2.009 -2.636 -13.627 1.00 85.62 145 ARG A O 1
ATOM 1205 N N . LEU A 1 146 ? 0.493 -0.988 -13.807 1.00 85.69 146 LEU A N 1
ATOM 1206 C CA . LEU A 1 146 ? 0.105 -0.962 -12.411 1.00 85.69 146 LEU A CA 1
ATOM 1207 C C . LEU A 1 146 ? -1.280 -1.582 -12.281 1.00 85.69 146 LEU A C 1
ATOM 1209 O O . LEU A 1 146 ? -2.146 -1.347 -13.130 1.00 85.69 146 LEU A O 1
ATOM 1213 N N . SER A 1 147 ? -1.507 -2.326 -11.204 1.00 87.94 147 SER A N 1
ATOM 1214 C CA . SER A 1 147 ? -2.858 -2.752 -10.835 1.00 87.94 147 SER A CA 1
ATOM 1215 C C . SER A 1 147 ? -3.812 -1.550 -10.675 1.00 87.94 147 SER A C 1
ATOM 1217 O O . SER A 1 147 ? -3.371 -0.483 -10.239 1.00 87.94 147 SER A O 1
ATOM 1219 N N . PRO A 1 148 ? -5.121 -1.693 -10.956 1.00 84.88 148 PRO A N 1
ATOM 1220 C CA . PRO A 1 148 ? -6.085 -0.601 -10.778 1.00 84.88 148 PRO A CA 1
ATOM 1221 C C . PRO A 1 148 ? -6.167 -0.070 -9.338 1.00 84.88 148 PRO A C 1
ATOM 1223 O O . PRO A 1 148 ? -6.458 1.104 -9.120 1.00 84.88 148 PRO A O 1
ATOM 1226 N N . ALA A 1 149 ? -5.924 -0.925 -8.340 1.00 83.44 149 ALA A N 1
ATOM 1227 C CA . ALA A 1 149 ? -5.850 -0.507 -6.944 1.00 83.44 149 ALA A CA 1
ATOM 1228 C C . ALA A 1 149 ? -4.623 0.383 -6.700 1.00 83.44 149 ALA A C 1
ATOM 1230 O O . ALA A 1 149 ? -4.760 1.477 -6.159 1.00 83.44 149 ALA A O 1
ATOM 1231 N N . LEU A 1 150 ? -3.454 -0.035 -7.190 1.00 84.44 150 LEU A N 1
ATOM 1232 C CA . LEU A 1 150 ? -2.218 0.731 -7.058 1.00 84.44 150 LEU A CA 1
ATOM 1233 C C . LEU A 1 150 ? -2.264 2.065 -7.816 1.00 84.44 150 LEU A C 1
ATOM 1235 O O . LEU A 1 150 ? -1.786 3.058 -7.287 1.00 84.44 150 LEU A O 1
ATOM 1239 N N . GLN A 1 151 ? -2.873 2.123 -9.006 1.00 82.94 151 GLN A N 1
ATOM 1240 C CA . GLN A 1 151 ? -3.040 3.384 -9.750 1.00 82.94 151 GLN A CA 1
ATOM 1241 C C . GLN A 1 151 ? -3.785 4.431 -8.919 1.00 82.94 151 GLN A C 1
ATOM 1243 O O . GLN A 1 151 ? -3.306 5.551 -8.778 1.00 82.94 151 GLN A O 1
ATOM 1248 N N . ARG A 1 152 ? -4.907 4.038 -8.302 1.00 79.56 152 ARG A N 1
ATOM 1249 C CA . ARG A 1 152 ? -5.697 4.926 -7.436 1.00 79.56 152 ARG A CA 1
ATOM 1250 C C . ARG A 1 152 ? -4.902 5.411 -6.230 1.00 79.56 152 ARG A C 1
ATOM 1252 O O . ARG A 1 152 ? -4.991 6.576 -5.873 1.00 79.56 152 ARG A O 1
ATOM 1259 N N . VAL A 1 153 ? -4.130 4.519 -5.617 1.00 81.00 153 VAL A N 1
ATOM 1260 C CA . VAL A 1 153 ? -3.323 4.834 -4.432 1.00 81.00 153 VAL A CA 1
ATOM 1261 C C . VAL A 1 153 ? -2.170 5.780 -4.752 1.00 81.00 153 VAL A C 1
ATOM 1263 O O . VAL A 1 153 ? -1.845 6.634 -3.937 1.00 81.00 153 VAL A O 1
ATOM 1266 N N . LEU A 1 154 ? -1.567 5.644 -5.932 1.00 80.69 154 LEU A N 1
ATOM 1267 C CA . LEU A 1 154 ? -0.480 6.516 -6.373 1.00 80.69 154 LEU A CA 1
ATOM 1268 C C . LEU A 1 154 ? -0.973 7.829 -7.008 1.00 80.69 154 LEU A C 1
ATOM 1270 O O . LEU A 1 154 ? -0.146 8.652 -7.384 1.00 80.69 154 LEU A O 1
ATOM 1274 N N . GLY A 1 155 ? -2.290 8.037 -7.119 1.00 77.38 155 GLY A N 1
ATOM 1275 C CA . GLY A 1 155 ? -2.868 9.255 -7.697 1.00 77.38 155 GLY A CA 1
ATOM 1276 C C . GLY A 1 155 ? -2.943 9.265 -9.227 1.00 77.38 155 GLY A C 1
ATOM 1277 O O . GLY A 1 155 ? -3.265 10.285 -9.817 1.00 77.38 155 GLY A O 1
ATOM 1278 N N . PHE A 1 156 ? -2.711 8.136 -9.903 1.00 76.06 156 PHE A N 1
ATOM 1279 C CA . PHE A 1 156 ? -2.893 8.047 -11.355 1.00 76.06 156 PHE A CA 1
ATOM 1280 C C . PHE A 1 156 ? -4.387 7.893 -11.682 1.00 76.06 156 PHE A C 1
ATOM 1282 O O . PHE A 1 156 ? -4.916 6.779 -11.753 1.00 76.06 156 PHE A O 1
ATOM 1289 N N . SER A 1 157 ? -5.093 9.018 -11.835 1.00 56.91 157 SER A N 1
ATOM 1290 C CA . SER A 1 157 ? -6.499 9.047 -12.255 1.00 56.91 157 SER A CA 1
ATOM 1291 C C . SER A 1 157 ? -6.641 8.778 -13.760 1.00 56.91 157 SER A C 1
ATOM 1293 O O . SER A 1 157 ? -5.876 9.275 -14.585 1.00 56.91 157 SER A O 1
ATOM 1295 N N . ARG A 1 158 ? -7.633 7.958 -14.133 1.00 49.62 158 ARG A N 1
ATOM 1296 C CA . ARG A 1 158 ? -7.926 7.554 -15.519 1.00 49.62 158 ARG A CA 1
ATOM 1297 C C . ARG A 1 158 ? -8.521 8.718 -16.316 1.00 49.62 158 ARG A C 1
ATOM 1299 O O . ARG A 1 158 ? -9.733 8.766 -16.492 1.00 49.62 158 ARG A O 1
ATOM 1306 N N . ASN A 1 159 ? -7.682 9.560 -16.903 1.00 37.53 159 ASN A N 1
ATOM 1307 C CA . ASN A 1 159 ? -8.047 10.268 -18.127 1.00 37.53 159 ASN A CA 1
ATOM 1308 C C . ASN A 1 159 ? -7.380 9.569 -19.304 1.00 37.53 159 ASN A C 1
ATOM 1310 O O . ASN A 1 159 ? -6.307 9.946 -19.749 1.00 37.53 159 ASN A O 1
ATOM 1314 N N . THR A 1 160 ? -7.998 8.481 -19.754 1.00 35.28 160 THR A N 1
ATOM 1315 C CA . THR A 1 160 ? -7.967 8.019 -21.146 1.00 35.28 160 THR A CA 1
ATOM 1316 C C . THR A 1 160 ? -8.895 6.821 -21.248 1.00 35.28 160 THR A C 1
ATOM 1318 O O . THR A 1 160 ? -8.761 5.809 -20.557 1.00 35.28 160 THR A O 1
ATOM 1321 N N . SER A 1 161 ? -9.897 6.984 -22.096 1.00 32.50 161 SER A N 1
ATOM 1322 C CA . SER A 1 161 ? -10.719 5.931 -22.658 1.00 32.50 161 SER A CA 1
ATOM 1323 C C . SER A 1 161 ? -9.833 4.950 -23.421 1.00 32.50 161 SER A C 1
ATOM 1325 O O . SER A 1 161 ? -9.727 5.047 -24.632 1.00 32.50 161 SER A O 1
ATOM 1327 N N . ASP A 1 162 ? -9.169 4.041 -22.717 1.00 28.77 162 ASP A N 1
ATOM 1328 C CA . ASP A 1 162 ? -8.729 2.779 -23.288 1.00 28.77 162 ASP A CA 1
ATOM 1329 C C . ASP A 1 162 ? -8.482 1.744 -22.193 1.00 28.77 162 ASP A C 1
ATOM 1331 O O . ASP A 1 162 ? -8.021 2.005 -21.077 1.00 28.77 162 ASP A O 1
ATOM 1335 N N . MET A 1 163 ? -8.891 0.525 -22.507 1.00 31.58 163 MET A N 1
ATOM 1336 C CA . MET A 1 163 ? -8.767 -0.628 -21.638 1.00 31.58 163 MET A CA 1
ATOM 1337 C C . MET A 1 163 ? -7.301 -0.872 -21.243 1.00 31.58 163 MET A C 1
ATOM 1339 O O . MET A 1 163 ? -6.426 -1.091 -22.071 1.00 31.58 163 MET A O 1
ATOM 1343 N N . ALA A 1 164 ? -7.090 -0.990 -19.932 1.00 32.06 164 ALA A N 1
ATOM 1344 C CA . ALA A 1 164 ? -6.157 -1.943 -19.340 1.00 32.06 164 ALA A CA 1
ATOM 1345 C C . ALA A 1 164 ? -4.640 -1.744 -19.524 1.00 32.06 164 ALA A C 1
ATOM 1347 O O . ALA A 1 164 ? -3.938 -2.746 -19.553 1.00 32.06 164 ALA A O 1
ATOM 1348 N N . CYS A 1 165 ? -4.059 -0.546 -19.580 1.00 32.97 165 CYS A N 1
ATOM 1349 C CA . CYS A 1 165 ? -2.590 -0.459 -19.601 1.00 32.97 165 CYS A CA 1
ATOM 1350 C C . CYS A 1 165 ? -2.094 0.977 -19.459 1.00 32.97 165 CYS A C 1
ATOM 1352 O O . CYS A 1 165 ? -2.016 1.686 -20.452 1.00 32.97 165 CYS A O 1
ATOM 1354 N N . LEU A 1 166 ? -1.693 1.413 -18.264 1.00 44.97 166 LEU A N 1
ATOM 1355 C CA . LEU A 1 166 ? -0.882 2.630 -18.162 1.00 44.97 166 LEU A CA 1
ATOM 1356 C C . LEU A 1 166 ? 0.560 2.261 -18.558 1.00 44.97 166 LEU A C 1
ATOM 1358 O O . LEU A 1 166 ? 1.434 2.149 -17.707 1.00 44.97 166 LEU A O 1
ATOM 1362 N N . CYS A 1 167 ? 0.765 1.943 -19.843 1.00 40.97 167 CYS A N 1
ATOM 1363 C CA . CYS A 1 167 ? 2.078 1.733 -20.447 1.00 40.97 167 CYS A CA 1
ATOM 1364 C C . CYS A 1 167 ? 2.779 3.085 -20.500 1.00 40.97 167 CYS A C 1
ATOM 1366 O O . CYS A 1 167 ? 2.604 3.818 -21.466 1.00 40.97 167 CYS A O 1
ATOM 1368 N N . LEU A 1 168 ? 3.547 3.424 -19.468 1.00 47.91 168 LEU A N 1
ATOM 1369 C CA . LEU A 1 168 ? 4.427 4.587 -19.525 1.00 47.91 168 LEU A CA 1
ATOM 1370 C C . LEU A 1 168 ? 5.657 4.223 -20.365 1.00 47.91 168 LEU A C 1
ATOM 1372 O O . LEU A 1 168 ? 6.388 3.313 -19.957 1.00 47.91 168 LEU A O 1
ATOM 1376 N N . PRO A 1 169 ? 5.881 4.854 -21.534 1.00 40.28 169 PRO A N 1
ATOM 1377 C CA . PRO A 1 169 ? 7.170 4.796 -22.202 1.00 40.28 169 PRO A CA 1
ATOM 1378 C C . PRO A 1 169 ? 8.185 5.665 -21.445 1.00 40.28 169 PRO A C 1
ATOM 1380 O O . PRO A 1 169 ? 7.832 6.492 -20.598 1.00 40.28 169 PRO A O 1
ATOM 1383 N N . VAL A 1 170 ? 9.467 5.476 -21.744 1.00 38.50 170 VAL A N 1
ATOM 1384 C CA . VAL A 1 170 ? 10.541 6.256 -21.120 1.00 38.50 170 VAL A CA 1
ATOM 1385 C C . VAL A 1 170 ? 10.378 7.746 -21.379 1.00 38.50 170 VAL A C 1
ATOM 1387 O O . VAL A 1 170 ? 10.144 8.169 -22.506 1.00 38.50 170 VAL A O 1
ATOM 1390 N N . GLY A 1 171 ? 10.526 8.532 -20.311 1.00 36.59 171 GLY A N 1
ATOM 1391 C CA . GLY A 1 171 ? 10.465 9.993 -20.351 1.00 36.59 171 GLY A CA 1
ATOM 1392 C C . GLY A 1 171 ? 9.087 10.597 -20.077 1.00 36.59 171 GLY A C 1
ATOM 1393 O O . GLY A 1 171 ? 8.991 11.816 -20.008 1.00 36.59 171 GLY A O 1
ATOM 1394 N N . VAL A 1 172 ? 8.037 9.791 -19.877 1.00 40.34 172 VAL A N 1
ATOM 1395 C CA . VAL A 1 172 ? 6.711 10.315 -19.514 1.00 40.34 172 VAL A CA 1
ATOM 1396 C C . VAL A 1 172 ? 6.614 10.478 -18.001 1.00 40.34 172 VAL A C 1
ATOM 1398 O O . VAL A 1 172 ? 6.368 9.522 -17.265 1.00 40.34 172 VAL A O 1
ATOM 1401 N N . THR A 1 173 ? 6.808 11.707 -17.534 1.00 37.53 173 THR A N 1
ATOM 1402 C CA . THR A 1 173 ? 6.263 12.163 -16.257 1.00 37.53 173 THR A CA 1
ATOM 1403 C C . THR A 1 173 ? 4.759 12.347 -16.449 1.00 37.53 173 THR A C 1
ATOM 1405 O O . THR A 1 173 ? 4.323 13.196 -17.218 1.00 37.53 173 THR A O 1
ATOM 1408 N N . CYS A 1 174 ? 3.944 11.517 -15.795 1.00 38.59 174 CYS A N 1
ATOM 1409 C CA . CYS A 1 174 ? 2.529 11.841 -15.637 1.00 38.59 174 CYS A CA 1
ATOM 1410 C C . CYS A 1 174 ? 2.427 12.930 -14.573 1.00 38.59 174 CYS A C 1
ATOM 1412 O O . CYS A 1 174 ? 2.303 12.625 -13.391 1.00 38.59 174 CYS A O 1
ATOM 1414 N N . GLU A 1 175 ? 2.554 14.180 -15.003 1.00 34.78 175 GLU A N 1
ATOM 1415 C CA . GLU A 1 175 ? 2.094 15.321 -14.223 1.00 34.78 175 GLU A CA 1
ATOM 1416 C C . GLU A 1 175 ? 0.563 15.359 -14.341 1.00 34.78 175 GLU A C 1
ATOM 1418 O O . GLU A 1 175 ? 0.011 15.185 -15.431 1.00 34.78 175 GLU A O 1
ATOM 1423 N N . GLU A 1 176 ? -0.135 15.509 -13.213 1.00 36.75 176 GLU A N 1
ATOM 1424 C CA . GLU A 1 176 ? -1.545 15.891 -13.237 1.00 36.75 176 GLU A CA 1
ATOM 1425 C C . GLU A 1 176 ? -1.629 17.257 -13.929 1.00 36.75 176 GLU A C 1
ATOM 1427 O O . GLU A 1 176 ? -1.172 18.261 -13.386 1.00 36.75 176 GLU A O 1
ATOM 1432 N N . GLU A 1 177 ? -2.183 17.303 -15.145 1.00 32.50 177 GLU A N 1
ATOM 1433 C CA . GLU A 1 177 ? -2.650 18.566 -15.708 1.00 32.50 177 GLU A CA 1
ATOM 1434 C C . GLU A 1 177 ? -3.775 19.071 -14.806 1.00 32.50 177 GLU A C 1
ATOM 1436 O O . GLU A 1 177 ? -4.891 18.543 -14.795 1.00 32.50 177 GLU A O 1
ATOM 1441 N N . ASP A 1 178 ? -3.433 20.088 -14.023 1.00 32.28 178 ASP A N 1
ATOM 1442 C CA . ASP A 1 178 ? -4.335 20.889 -13.218 1.00 32.28 178 ASP A CA 1
ATOM 1443 C C . ASP A 1 178 ? -5.342 21.557 -14.167 1.00 32.28 178 ASP A C 1
ATOM 1445 O O . ASP A 1 178 ? -5.106 22.627 -14.736 1.00 32.28 178 ASP A O 1
ATOM 1449 N N . SER A 1 179 ? -6.466 20.883 -14.423 1.00 33.31 179 SER A N 1
ATOM 1450 C CA . SER A 1 179 ? -7.588 21.466 -15.149 1.00 33.31 179 SER A CA 1
ATOM 1451 C C . SER A 1 179 ? -8.286 22.463 -14.227 1.00 33.31 179 SER A C 1
ATOM 1453 O O . SER A 1 179 ? -9.335 22.182 -13.644 1.00 33.31 179 SER A O 1
ATOM 1455 N N . GLY A 1 180 ? -7.678 23.641 -14.100 1.00 29.88 180 GLY A N 1
ATOM 1456 C CA . GLY A 1 180 ? -8.304 24.839 -13.574 1.00 29.88 180 GLY A CA 1
ATOM 1457 C C . GLY A 1 180 ? -9.444 25.268 -14.492 1.00 29.88 180 GLY A C 1
ATOM 1458 O O . GLY A 1 180 ? -9.243 26.005 -15.454 1.00 29.88 180 GLY A O 1
ATOM 1459 N N . VAL A 1 181 ? -10.652 24.806 -14.182 1.00 30.28 181 VAL A N 1
ATOM 1460 C CA . VAL A 1 181 ? -11.897 25.449 -14.605 1.00 30.28 181 VAL A CA 1
ATOM 1461 C C . VAL A 1 181 ? -12.738 25.681 -13.359 1.00 30.28 181 VAL A C 1
ATOM 1463 O O . VAL A 1 181 ? -13.417 24.770 -12.891 1.00 30.28 181 VAL A O 1
ATOM 1466 N N . CYS A 1 182 ? -12.651 26.902 -12.833 1.00 29.50 182 CYS A N 1
ATOM 1467 C CA . CYS A 1 182 ? -13.765 27.786 -12.471 1.00 29.50 182 CYS A CA 1
ATOM 1468 C C . CYS A 1 182 ? -13.204 29.193 -12.236 1.00 29.50 182 CYS A C 1
ATOM 1470 O O . CYS A 1 182 ? -12.277 29.322 -11.406 1.00 29.50 182 CYS A O 1
#

Secondary structure (DSSP, 8-state):
-------TTTTTTT-TT-BTTB-----SS-----S------------TT-EEE-TTT-EEEEEEPPPTT-HHHHTTS--EEEEEEPPPEEES-HHHHHHHHHHHHHHHH--TT-TT--S-SEEEEEETTTTEEEEEE--TTEEEEE-HHHHHHTT----S--SS-----TT-----------

Organism: Pomacea canaliculata (NCBI:txid400727)